Protein AF-A0A972ZAD1-F1 (afdb_monomer_lite)

Sequence (161 aa):
STLPTRNALRHSSQGTSPSIRSSIPLNRLWLPIALGLSWPNRVPNAAPACDWSKAATWEFLPLDEEVFPAVRLAREVGELSGTAPAVFNAANEECVAAFLAGNLAFDQIVHTVEQVVAAHVAAAGNGDGTGYVADAQLSVGSVLAAEAWARPAANRMIRGE

pLDDT: mean 83.17, std 21.0, range [30.42, 98.62]

Radius of gyration: 22.62 Å; chains: 1; bounding box: 53×45×63 Å

Foldseek 3Di:
DDDDDDDDDDDDDDDPDCQQAWDDPVPDPQQVVQCVVAPPDGDPCSDDDTDPVRHHGDDDDDDDCVVVVVVVVVVVLVVQDFLLVLLLVLLLVLLVVCVVVVLHDPVCSSVLSSVLSVVQAVCPPVPPLQHTDGPVRHDPVSNVSVSVVNNVSSVCVSVVD

Structure (mmCIF, N/CA/C/O backbone):
data_AF-A0A972ZAD1-F1
#
_entry.id   AF-A0A972ZAD1-F1
#
loop_
_atom_site.group_PDB
_atom_site.id
_atom_site.type_symbol
_atom_site.label_atom_id
_atom_site.label_alt_id
_atom_site.label_comp_id
_atom_site.label_asym_id
_atom_site.label_entity_id
_atom_site.label_seq_id
_atom_site.pdbx_PDB_ins_code
_atom_site.Cartn_x
_atom_site.Cartn_y
_atom_site.Cartn_z
_atom_site.occupancy
_atom_site.B_iso_or_equiv
_atom_site.auth_seq_id
_atom_site.auth_comp_id
_atom_site.auth_asym_id
_atom_site.auth_atom_id
_atom_site.pdbx_PDB_model_num
ATOM 1 N N . SER A 1 1 ? 4.819 -29.728 -32.363 1.00 37.31 1 SER A N 1
ATOM 2 C CA . SER A 1 1 ? 4.201 -28.735 -33.259 1.00 37.31 1 SER A CA 1
ATOM 3 C C . SER A 1 1 ? 4.108 -27.427 -32.499 1.00 37.31 1 SER A C 1
ATOM 5 O O . SER A 1 1 ? 3.319 -27.337 -31.568 1.00 37.31 1 SER A O 1
ATOM 7 N N . THR A 1 2 ? 4.998 -26.479 -32.784 1.00 34.28 2 THR A N 1
ATOM 8 C CA . THR A 1 2 ? 5.096 -25.191 -32.081 1.00 34.28 2 THR A CA 1
ATOM 9 C C . THR A 1 2 ? 4.226 -24.158 -32.788 1.00 34.28 2 THR A C 1
ATOM 11 O O . THR A 1 2 ? 4.477 -23.824 -33.944 1.00 34.28 2 THR A O 1
ATOM 14 N N . LEU A 1 3 ? 3.196 -23.656 -32.104 1.00 32.91 3 LEU A N 1
ATOM 15 C CA . LEU A 1 3 ? 2.372 -22.556 -32.605 1.00 32.91 3 LEU A CA 1
ATOM 16 C C . LEU A 1 3 ? 3.170 -21.240 -32.534 1.00 32.91 3 LEU A C 1
ATOM 18 O O . LEU A 1 3 ? 3.724 -20.942 -31.475 1.00 32.91 3 LEU A O 1
ATOM 22 N N . PRO A 1 4 ? 3.249 -20.449 -33.619 1.00 36.38 4 PRO A N 1
ATOM 23 C CA . PRO A 1 4 ? 3.951 -19.173 -33.603 1.00 36.38 4 PRO A CA 1
ATOM 24 C C . PRO A 1 4 ? 3.094 -18.078 -32.956 1.00 36.38 4 PRO A C 1
ATOM 26 O O . PRO A 1 4 ? 1.935 -17.875 -33.330 1.00 36.38 4 PRO A O 1
ATOM 29 N N . THR A 1 5 ? 3.679 -17.323 -32.027 1.00 35.91 5 THR A N 1
ATOM 30 C CA . THR A 1 5 ? 3.054 -16.131 -31.440 1.00 35.91 5 THR A CA 1
ATOM 31 C C . THR A 1 5 ? 2.847 -15.070 -32.526 1.00 35.91 5 THR A C 1
ATOM 33 O O . THR A 1 5 ? 3.806 -14.599 -33.138 1.00 35.91 5 THR A O 1
ATOM 36 N N . ARG A 1 6 ? 1.589 -14.704 -32.806 1.00 35.78 6 ARG A N 1
ATOM 37 C CA . ARG A 1 6 ? 1.241 -13.719 -33.845 1.00 35.78 6 ARG A CA 1
ATOM 38 C C . ARG A 1 6 ? 1.503 -12.297 -33.345 1.00 35.78 6 ARG A C 1
ATOM 40 O O . ARG A 1 6 ? 0.742 -11.799 -32.527 1.00 35.78 6 ARG A O 1
ATOM 47 N N . ASN A 1 7 ? 2.491 -11.621 -33.930 1.00 38.88 7 ASN A N 1
ATOM 48 C CA . ASN A 1 7 ? 2.562 -10.157 -33.919 1.00 38.88 7 ASN A CA 1
ATOM 49 C C . ASN A 1 7 ? 1.811 -9.597 -35.138 1.00 38.88 7 ASN A C 1
ATOM 51 O O . ASN A 1 7 ? 2.213 -9.830 -36.278 1.00 38.88 7 ASN A O 1
ATOM 55 N N . ALA A 1 8 ? 0.738 -8.848 -34.892 1.00 31.42 8 ALA A N 1
ATOM 56 C CA . ALA A 1 8 ? 0.016 -8.009 -35.852 1.00 31.42 8 ALA A CA 1
ATOM 57 C C . ALA A 1 8 ? -0.731 -6.927 -35.034 1.00 31.42 8 ALA A C 1
ATOM 59 O O . ALA A 1 8 ? -1.139 -7.216 -33.916 1.00 31.42 8 ALA A O 1
ATOM 60 N N . LEU A 1 9 ? -0.923 -5.681 -35.477 1.00 33.44 9 LEU A N 1
ATOM 61 C CA . LEU A 1 9 ? -1.002 -5.166 -36.848 1.00 33.44 9 LEU A CA 1
ATOM 62 C C . LEU A 1 9 ? -0.195 -3.868 -37.057 1.00 33.44 9 LEU A C 1
ATOM 64 O O . LEU A 1 9 ? 0.079 -3.117 -36.127 1.00 33.44 9 LEU A O 1
ATOM 68 N N . ARG A 1 10 ? 0.144 -3.589 -38.322 1.00 31.97 10 ARG A N 1
ATOM 69 C CA . ARG A 1 10 ? 0.677 -2.297 -38.788 1.00 31.97 10 ARG A CA 1
ATOM 70 C C . ARG A 1 10 ? -0.406 -1.217 -38.776 1.00 31.97 10 ARG A C 1
ATOM 72 O O . ARG A 1 10 ? -1.478 -1.463 -39.314 1.00 31.97 10 ARG A O 1
ATOM 79 N N . HIS A 1 11 ? -0.012 0.016 -38.466 1.00 30.42 11 HIS A N 1
ATOM 80 C CA . HIS A 1 11 ? -0.423 1.170 -39.271 1.00 30.42 11 HIS A CA 1
ATOM 81 C C . HIS A 1 11 ? 0.800 1.992 -39.684 1.00 30.42 11 HIS A C 1
ATOM 83 O O . HIS A 1 11 ? 1.793 2.068 -38.967 1.00 30.42 11 HIS A O 1
ATOM 89 N N . SER A 1 12 ? 0.754 2.533 -40.899 1.00 36.22 12 SER A N 1
ATOM 90 C CA . SER A 1 12 ? 1.862 3.241 -41.536 1.00 36.22 12 SER A CA 1
ATOM 91 C C . SER A 1 12 ? 1.606 4.742 -41.585 1.00 36.22 12 SER A C 1
ATOM 93 O O . SER A 1 12 ? 0.684 5.178 -42.273 1.00 36.22 12 SER A O 1
ATOM 95 N N . SER A 1 13 ? 2.491 5.525 -40.979 1.00 32.03 13 SER A N 1
ATOM 96 C CA . SER A 1 13 ? 2.732 6.919 -41.350 1.00 32.03 13 SER A CA 1
ATOM 97 C C . SER A 1 13 ? 4.240 7.135 -41.507 1.00 32.03 13 SER A C 1
ATOM 99 O O . SER A 1 13 ? 5.052 6.463 -40.869 1.00 32.03 13 SER A O 1
ATOM 101 N N . GLN A 1 14 ? 4.627 8.000 -42.444 1.00 40.53 14 GLN A N 1
ATOM 102 C CA . GLN A 1 14 ? 6.034 8.279 -42.725 1.00 40.53 14 GLN A CA 1
ATOM 103 C C . GLN A 1 14 ? 6.574 9.275 -41.694 1.00 40.53 14 GLN A C 1
ATOM 105 O O . GLN A 1 14 ? 6.054 10.379 -41.567 1.00 40.53 14 GLN A O 1
ATOM 110 N N . GLY A 1 15 ? 7.632 8.890 -40.985 1.00 36.41 15 GLY A N 1
ATOM 111 C CA . GLY A 1 15 ? 8.329 9.744 -40.028 1.00 36.41 15 GLY A CA 1
ATOM 112 C C . GLY A 1 15 ? 9.586 9.039 -39.536 1.00 36.41 15 GLY A C 1
ATOM 113 O O . GLY A 1 15 ? 9.503 8.004 -38.879 1.00 36.41 15 GLY A O 1
ATOM 114 N N . THR A 1 16 ? 10.757 9.559 -39.903 1.00 39.88 16 THR A N 1
ATOM 115 C CA . THR A 1 16 ? 12.052 8.905 -39.662 1.00 39.88 16 THR A CA 1
ATOM 116 C C . THR A 1 16 ? 12.518 9.099 -38.217 1.00 39.88 16 THR A C 1
ATOM 118 O O . THR A 1 16 ? 13.498 9.793 -37.956 1.00 39.88 16 THR A O 1
ATOM 121 N N . SER A 1 17 ? 11.822 8.489 -37.258 1.00 36.41 17 SER A N 1
ATOM 122 C CA . SER A 1 17 ? 12.282 8.439 -35.868 1.00 36.41 17 SER A CA 1
ATOM 123 C C . SER A 1 17 ? 13.513 7.528 -35.762 1.00 36.41 17 SER A C 1
ATOM 125 O O . SER A 1 17 ? 13.415 6.351 -36.128 1.00 36.41 17 SER A O 1
ATOM 127 N N . PRO A 1 18 ? 14.661 8.003 -35.240 1.00 36.75 18 PRO A N 1
ATOM 128 C CA . PRO A 1 18 ? 15.801 7.139 -34.960 1.00 36.75 18 PRO A CA 1
ATOM 129 C C . PRO A 1 18 ? 15.439 6.193 -33.804 1.00 36.75 18 PRO A C 1
ATOM 131 O O . PRO A 1 18 ? 15.549 6.528 -32.629 1.00 36.75 18 PRO A O 1
ATOM 134 N N . SER A 1 19 ? 14.964 4.995 -34.147 1.00 38.50 19 SER A N 1
ATOM 135 C CA . SER A 1 19 ? 14.706 3.909 -33.200 1.00 38.50 19 SER A CA 1
ATOM 136 C C . SER A 1 19 ? 16.026 3.216 -3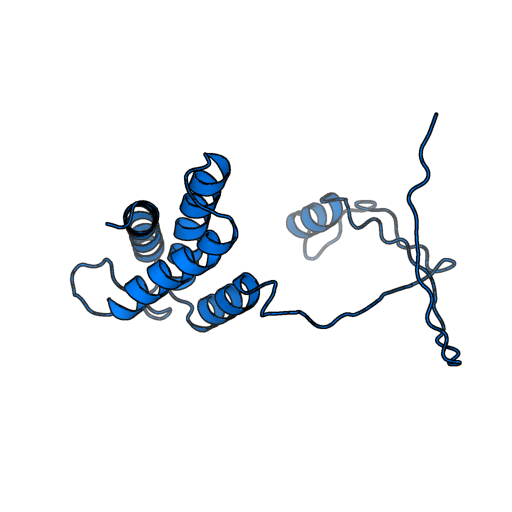2.901 1.00 38.50 19 SER A C 1
ATOM 138 O O . SER A 1 19 ? 16.506 2.441 -33.720 1.00 38.50 19 SER A O 1
ATOM 140 N N . ILE A 1 20 ? 16.659 3.509 -31.774 1.00 37.75 20 ILE A N 1
ATOM 141 C CA . ILE A 1 20 ? 18.086 3.206 -31.631 1.00 37.75 20 ILE A CA 1
ATOM 142 C C . ILE A 1 20 ? 18.262 1.663 -31.401 1.00 37.75 20 ILE A C 1
ATOM 144 O O . ILE A 1 20 ? 18.987 1.050 -32.177 1.00 37.75 20 ILE A O 1
ATOM 148 N N . ARG A 1 21 ? 17.489 1.004 -30.500 1.00 37.75 21 ARG A N 1
ATOM 149 C CA . ARG A 1 21 ? 17.344 -0.465 -30.146 1.00 37.75 21 ARG A CA 1
ATOM 150 C C . ARG A 1 21 ? 18.138 -1.141 -28.976 1.00 37.75 21 ARG A C 1
ATOM 152 O O . ARG A 1 21 ? 19.287 -1.538 -29.129 1.00 37.75 21 ARG A O 1
ATOM 159 N N . SER A 1 22 ? 17.499 -1.349 -27.807 1.00 39.88 22 SER A N 1
ATOM 160 C CA . SER A 1 22 ? 18.124 -1.604 -26.471 1.00 39.88 22 SER A CA 1
ATOM 161 C C . SER A 1 22 ? 18.354 -3.046 -25.991 1.00 39.88 22 SER A C 1
ATOM 163 O O . SER A 1 22 ? 17.662 -3.969 -26.407 1.00 39.88 22 SER A O 1
ATOM 165 N N . SER A 1 23 ? 19.256 -3.199 -24.996 1.00 45.78 23 SER A N 1
ATOM 166 C CA . SER A 1 23 ? 19.231 -4.304 -24.012 1.00 45.78 23 SER A CA 1
ATOM 167 C C . SER A 1 23 ? 19.905 -3.953 -22.665 1.00 45.78 23 SER A C 1
ATOM 169 O O . SER A 1 23 ? 21.006 -4.420 -22.366 1.00 45.78 23 SER A O 1
ATOM 171 N N . ILE A 1 24 ? 19.215 -3.197 -21.802 1.00 56.16 24 ILE A N 1
ATOM 172 C CA . ILE A 1 24 ? 19.511 -3.220 -20.357 1.00 56.16 24 ILE A CA 1
ATOM 173 C C . ILE A 1 24 ? 18.958 -4.552 -19.805 1.00 56.16 24 ILE A C 1
ATOM 175 O O . ILE A 1 24 ? 17.794 -4.860 -20.072 1.00 56.16 24 ILE A O 1
ATOM 179 N N . PRO A 1 25 ? 19.720 -5.351 -19.032 1.00 54.66 25 PRO A N 1
ATOM 180 C CA . PRO A 1 25 ? 19.209 -6.563 -18.388 1.00 54.66 25 PRO A CA 1
ATOM 181 C C . PRO A 1 25 ? 18.344 -6.202 -17.165 1.00 54.66 25 PRO A C 1
ATOM 183 O O . PRO A 1 25 ? 18.748 -6.374 -16.016 1.00 54.66 25 PRO A O 1
ATOM 186 N N . LEU A 1 26 ? 17.145 -5.675 -17.424 1.00 56.56 26 LEU A N 1
ATOM 187 C CA . LEU A 1 26 ? 16.231 -5.099 -16.426 1.00 56.56 26 LEU A CA 1
ATOM 188 C C . LEU A 1 26 ? 15.640 -6.118 -15.431 1.00 56.56 26 LEU A C 1
ATOM 190 O O . LEU A 1 26 ? 15.003 -5.724 -14.462 1.00 56.56 26 LEU A O 1
ATOM 194 N N . ASN A 1 27 ? 15.857 -7.421 -15.632 1.00 57.47 27 ASN A N 1
ATOM 195 C CA . ASN A 1 27 ? 15.277 -8.496 -14.823 1.00 57.47 27 ASN A CA 1
ATOM 196 C C . ASN A 1 27 ? 16.208 -9.047 -13.719 1.00 57.47 27 ASN A C 1
ATOM 198 O O . ASN A 1 27 ? 16.035 -10.189 -13.291 1.00 57.47 27 ASN A O 1
ATOM 202 N N . ARG A 1 28 ? 17.211 -8.281 -13.257 1.00 71.25 28 ARG A N 1
ATOM 203 C CA . ARG A 1 28 ? 18.136 -8.710 -12.186 1.00 71.25 28 ARG A CA 1
ATOM 204 C C . ARG A 1 28 ? 18.182 -7.730 -11.013 1.00 71.25 28 ARG A C 1
ATOM 206 O O . ARG A 1 28 ? 18.733 -6.639 -11.121 1.00 71.25 28 ARG A O 1
ATOM 213 N N . LEU A 1 29 ? 17.719 -8.192 -9.849 1.00 85.12 29 LEU A N 1
ATOM 214 C CA . LEU A 1 29 ? 17.732 -7.448 -8.577 1.00 85.12 29 LEU A CA 1
ATOM 215 C C . LEU A 1 29 ? 19.142 -7.171 -8.012 1.00 85.12 29 LEU A C 1
ATOM 217 O O . LEU A 1 29 ? 19.282 -6.433 -7.043 1.00 85.12 29 LEU A O 1
ATOM 221 N N . TRP A 1 30 ? 20.202 -7.730 -8.603 1.00 86.50 30 TRP A N 1
ATOM 222 C CA . TRP A 1 30 ? 21.577 -7.547 -8.121 1.00 86.50 30 TRP A CA 1
ATOM 223 C C . TRP A 1 30 ? 22.034 -6.086 -8.149 1.00 86.50 30 TRP A C 1
ATOM 225 O O . TRP A 1 30 ? 22.728 -5.656 -7.233 1.00 86.50 30 TRP A O 1
ATOM 235 N N . LEU A 1 31 ? 21.619 -5.311 -9.157 1.00 87.38 31 LEU A N 1
ATOM 236 C CA . LEU A 1 31 ? 21.999 -3.904 -9.279 1.00 87.38 31 LEU A CA 1
ATOM 237 C C . LEU A 1 31 ? 21.425 -3.028 -8.142 1.00 87.38 31 LEU A C 1
ATOM 239 O O . LEU A 1 31 ? 22.227 -2.368 -7.478 1.00 87.38 31 LEU A O 1
ATOM 243 N N . PRO A 1 32 ? 20.105 -3.023 -7.846 1.00 89.50 32 PRO A N 1
ATOM 244 C CA . PRO A 1 32 ? 19.580 -2.269 -6.705 1.00 89.50 32 PRO A CA 1
ATOM 245 C C . PRO A 1 32 ? 20.106 -2.775 -5.351 1.00 89.50 32 PRO A C 1
ATOM 247 O O . PRO A 1 32 ? 20.411 -1.953 -4.489 1.00 89.50 32 PRO A O 1
ATOM 250 N N . ILE A 1 33 ? 20.308 -4.088 -5.170 1.00 91.62 33 ILE A N 1
ATOM 251 C CA . ILE A 1 33 ? 20.897 -4.637 -3.932 1.00 91.62 33 ILE A CA 1
ATOM 252 C C . ILE A 1 33 ? 22.341 -4.140 -3.739 1.00 91.62 33 ILE A C 1
ATOM 254 O O . ILE A 1 33 ? 22.695 -3.660 -2.664 1.00 91.62 33 ILE A O 1
ATOM 258 N N . ALA A 1 34 ? 23.175 -4.195 -4.781 1.00 91.75 34 ALA A N 1
ATOM 259 C CA . ALA A 1 34 ? 24.556 -3.717 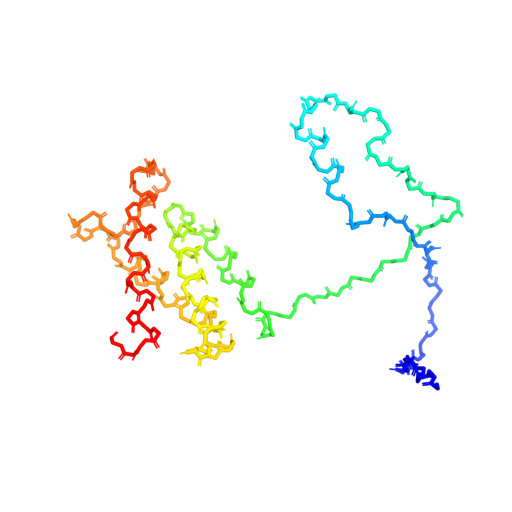-4.725 1.00 91.75 34 ALA A CA 1
ATOM 260 C C . ALA A 1 34 ? 24.656 -2.204 -4.457 1.00 91.75 34 ALA A C 1
ATOM 262 O O . ALA A 1 34 ? 25.569 -1.758 -3.756 1.00 91.75 34 ALA A O 1
ATOM 263 N N . LEU A 1 35 ? 23.715 -1.417 -4.993 1.00 90.75 35 LEU A N 1
ATOM 264 C CA . LEU A 1 35 ? 23.597 0.008 -4.688 1.00 90.75 35 LEU A CA 1
ATOM 265 C C . LEU A 1 35 ? 23.255 0.227 -3.208 1.00 90.75 35 LEU A C 1
ATOM 267 O O . LEU A 1 35 ? 23.967 0.977 -2.548 1.00 90.75 35 LEU A O 1
ATOM 271 N N . GLY A 1 36 ? 22.252 -0.475 -2.670 1.00 93.56 36 GLY A N 1
ATOM 272 C CA . GLY A 1 36 ? 21.873 -0.374 -1.255 1.00 93.56 36 GLY A CA 1
ATOM 273 C C . GLY A 1 36 ? 22.985 -0.777 -0.276 1.00 93.56 36 GLY A C 1
ATOM 274 O O . GLY A 1 36 ? 23.118 -0.164 0.777 1.00 93.56 36 GLY A O 1
ATOM 275 N N . LEU A 1 37 ? 23.818 -1.762 -0.633 1.00 94.12 37 LEU A N 1
ATOM 276 C CA . LEU A 1 37 ? 24.916 -2.241 0.220 1.00 94.12 37 LEU A CA 1
ATOM 277 C C . LEU A 1 37 ? 26.171 -1.357 0.211 1.00 94.12 37 LEU A C 1
ATOM 279 O O . LEU A 1 37 ? 26.915 -1.366 1.188 1.00 94.12 37 LEU A O 1
ATOM 283 N N . SER A 1 38 ? 26.464 -0.665 -0.896 1.00 93.94 38 SER A N 1
ATOM 284 C CA . SER A 1 38 ? 27.767 -0.002 -1.092 1.00 93.94 38 SER A CA 1
ATOM 285 C C . SER A 1 38 ? 27.719 1.513 -1.260 1.00 93.94 38 SER A C 1
ATOM 287 O O . SER A 1 38 ? 28.785 2.125 -1.328 1.00 93.94 38 SER A O 1
ATOM 289 N N . TRP A 1 39 ? 26.534 2.133 -1.319 1.00 92.56 39 TRP A N 1
ATOM 290 C CA . TRP A 1 39 ? 26.401 3.584 -1.484 1.00 92.56 39 TRP A CA 1
ATOM 291 C C . TRP A 1 39 ? 27.224 4.358 -0.427 1.00 92.56 39 TRP A C 1
ATOM 293 O O . TRP A 1 39 ? 27.197 3.990 0.746 1.00 92.56 39 TRP A O 1
ATOM 303 N N . PRO A 1 40 ? 27.968 5.421 -0.805 1.00 93.44 40 PRO A N 1
ATOM 304 C CA . PRO A 1 40 ? 28.012 6.072 -2.121 1.00 93.44 40 PRO A CA 1
ATOM 305 C C . PRO A 1 40 ? 28.899 5.374 -3.165 1.00 93.44 40 PRO A C 1
ATOM 307 O O . PRO A 1 40 ? 28.847 5.744 -4.340 1.00 93.44 40 PRO A O 1
ATOM 310 N N . ASN A 1 41 ? 29.677 4.363 -2.771 1.00 93.19 41 ASN A N 1
ATOM 311 C CA . ASN A 1 41 ? 30.549 3.583 -3.651 1.00 93.19 41 ASN A CA 1
ATOM 312 C C . ASN A 1 41 ? 29.742 2.648 -4.582 1.00 93.19 41 ASN A C 1
ATOM 314 O O . ASN A 1 41 ? 28.509 2.686 -4.643 1.00 93.19 41 ASN A O 1
ATOM 318 N N . ARG A 1 42 ? 30.440 1.831 -5.379 1.00 88.94 42 ARG A N 1
ATOM 319 C CA . ARG A 1 42 ? 29.840 0.812 -6.255 1.00 88.94 42 ARG A CA 1
ATOM 320 C C . ARG A 1 42 ? 30.537 -0.525 -6.052 1.00 88.94 42 ARG A C 1
ATOM 322 O O . ARG A 1 42 ? 31.764 -0.578 -6.075 1.00 88.94 42 ARG A O 1
ATOM 329 N N . VAL A 1 43 ? 29.764 -1.604 -5.936 1.00 91.06 43 VAL A N 1
ATOM 330 C CA . VAL A 1 43 ? 30.292 -2.972 -6.039 1.00 91.06 43 VAL A CA 1
ATOM 331 C C . VAL A 1 43 ? 30.748 -3.223 -7.487 1.00 91.06 43 VAL A C 1
ATOM 333 O O . VAL A 1 43 ? 29.926 -3.092 -8.403 1.00 91.06 43 VAL A O 1
ATOM 336 N N . PRO A 1 44 ? 32.021 -3.588 -7.736 1.00 88.94 44 PRO A N 1
ATOM 337 C CA . PRO A 1 44 ? 32.492 -3.930 -9.075 1.00 88.94 44 PRO A CA 1
ATOM 338 C C . PRO A 1 44 ? 31.707 -5.105 -9.674 1.00 88.94 44 PRO A C 1
ATOM 340 O O . PRO A 1 44 ? 31.388 -6.063 -8.976 1.00 88.94 44 PRO A O 1
ATOM 343 N N . ASN A 1 45 ? 31.429 -5.051 -10.979 1.00 85.69 45 ASN A N 1
ATOM 344 C CA . ASN A 1 45 ? 30.795 -6.132 -11.751 1.00 85.69 45 ASN A CA 1
ATOM 345 C C . ASN A 1 45 ? 29.407 -6.607 -11.252 1.00 85.69 45 ASN A C 1
ATOM 347 O O . ASN A 1 45 ? 28.968 -7.691 -11.629 1.00 85.69 45 ASN A O 1
ATOM 351 N N . ALA A 1 46 ? 28.680 -5.801 -10.464 1.00 85.56 46 ALA A N 1
ATOM 352 C CA . ALA A 1 46 ? 27.343 -6.148 -9.953 1.00 85.56 46 ALA A CA 1
ATOM 353 C C . ALA A 1 46 ? 26.289 -6.425 -11.050 1.00 85.56 46 ALA A C 1
ATOM 355 O O . ALA A 1 46 ? 25.331 -7.168 -10.834 1.00 85.56 46 ALA A O 1
ATOM 356 N N . ALA A 1 47 ? 26.467 -5.831 -12.230 1.00 83.25 47 ALA A N 1
ATOM 357 C CA . ALA A 1 47 ? 25.718 -6.111 -13.449 1.00 83.25 47 ALA A CA 1
ATOM 358 C C . ALA A 1 47 ? 26.626 -5.851 -14.668 1.00 83.25 47 ALA A C 1
ATOM 360 O O . ALA A 1 47 ? 27.537 -5.022 -14.571 1.00 83.25 47 ALA A O 1
ATOM 361 N N . PRO A 1 48 ? 26.404 -6.516 -15.818 1.00 81.88 48 PRO A N 1
ATOM 362 C CA . PRO A 1 48 ? 27.096 -6.160 -17.051 1.00 81.88 48 PRO A CA 1
ATOM 363 C C . PRO A 1 48 ? 26.662 -4.761 -17.514 1.00 81.88 48 PRO A C 1
ATOM 365 O O . PRO A 1 48 ? 25.503 -4.372 -17.357 1.00 81.88 48 PRO A O 1
ATOM 368 N N . ALA A 1 49 ? 27.597 -4.008 -18.095 1.00 80.69 49 ALA A N 1
ATOM 369 C CA . ALA A 1 49 ? 27.315 -2.685 -18.642 1.00 80.69 49 ALA A CA 1
ATOM 370 C C . ALA A 1 49 ? 26.329 -2.758 -19.824 1.00 80.69 49 ALA A C 1
ATOM 372 O O . ALA A 1 49 ? 26.301 -3.743 -20.565 1.00 80.69 49 ALA A O 1
ATOM 373 N N . CYS A 1 50 ? 25.543 -1.696 -20.021 1.00 80.81 50 CYS A N 1
ATOM 374 C CA . CYS A 1 50 ? 24.714 -1.562 -21.216 1.00 80.81 50 CYS A CA 1
ATOM 375 C C . CYS A 1 50 ? 25.610 -1.377 -22.450 1.00 80.81 50 CYS A C 1
ATOM 377 O O . CYS A 1 50 ? 26.506 -0.532 -22.453 1.00 80.81 50 CYS A O 1
ATOM 379 N N . ASP A 1 51 ? 25.357 -2.160 -23.496 1.00 82.50 51 ASP A N 1
ATOM 380 C CA . ASP A 1 51 ? 26.050 -2.045 -24.776 1.00 82.50 51 ASP A CA 1
ATOM 381 C C . ASP A 1 51 ? 25.389 -0.956 -25.634 1.00 82.50 51 ASP A C 1
ATOM 383 O O . ASP A 1 51 ? 24.326 -1.174 -26.217 1.00 82.50 51 ASP A O 1
ATOM 387 N N . TRP A 1 52 ? 26.046 0.204 -25.698 1.00 82.44 52 TRP A N 1
ATOM 388 C CA . TRP A 1 52 ? 25.652 1.370 -26.498 1.00 82.44 52 TRP A CA 1
ATOM 389 C C . TRP A 1 52 ? 26.210 1.368 -27.938 1.00 82.44 52 TRP A C 1
ATOM 391 O O . TRP A 1 52 ? 26.072 2.368 -28.639 1.00 82.44 52 TRP A O 1
ATOM 401 N N . SER A 1 53 ? 26.833 0.268 -28.391 1.00 87.88 53 SER A N 1
ATOM 402 C CA . SER A 1 53 ? 27.080 0.011 -29.825 1.00 87.88 53 SER A CA 1
ATOM 403 C C . SER A 1 53 ? 25.900 -0.711 -30.493 1.00 87.88 53 SER A C 1
ATOM 405 O O . SER A 1 53 ? 25.573 -0.462 -31.654 1.00 87.88 53 SER A O 1
ATOM 407 N N . LYS A 1 54 ? 25.207 -1.549 -29.707 1.00 83.00 54 LYS A N 1
ATOM 408 C CA . LYS A 1 54 ? 23.743 -1.702 -29.756 1.00 83.00 54 LYS A CA 1
ATOM 409 C C . LYS A 1 54 ? 23.147 -0.476 -29.039 1.00 83.00 54 LYS A C 1
ATOM 411 O O . LYS A 1 54 ? 23.805 0.549 -28.994 1.00 83.00 54 LYS A O 1
ATOM 416 N N . ALA A 1 55 ? 21.900 -0.445 -28.570 1.00 83.06 55 ALA A N 1
ATOM 417 C CA . ALA A 1 55 ? 21.244 0.865 -28.621 1.00 83.06 55 ALA A CA 1
ATOM 418 C C . ALA A 1 55 ? 20.065 1.109 -27.642 1.00 83.06 55 ALA A C 1
ATOM 420 O O . ALA A 1 55 ? 20.155 0.788 -26.460 1.00 83.06 55 ALA A O 1
ATOM 421 N N . ALA A 1 56 ? 18.985 1.769 -28.087 1.00 76.88 56 ALA A N 1
ATOM 422 C CA . ALA A 1 56 ? 17.829 2.187 -27.280 1.00 76.88 56 ALA A CA 1
ATOM 423 C C . ALA A 1 56 ? 16.507 2.264 -28.095 1.00 76.88 56 ALA A C 1
ATOM 425 O O . ALA A 1 56 ? 16.312 3.197 -28.862 1.00 76.88 56 ALA A O 1
ATOM 426 N N . THR A 1 57 ? 15.580 1.299 -27.988 1.00 83.00 57 THR A N 1
ATOM 427 C CA . THR A 1 57 ? 14.183 1.467 -28.465 1.00 83.00 57 THR A CA 1
ATOM 428 C C . THR A 1 57 ? 13.276 1.447 -27.252 1.00 83.00 57 THR A C 1
ATOM 430 O O . THR A 1 57 ? 13.226 0.456 -26.530 1.00 83.00 57 THR A O 1
ATOM 433 N N . TRP A 1 58 ? 12.612 2.574 -27.036 1.00 84.06 58 TRP A N 1
ATOM 434 C CA . TRP A 1 58 ? 11.796 2.862 -25.871 1.00 84.06 58 TRP A CA 1
ATOM 435 C C . TRP A 1 58 ? 10.490 3.434 -26.404 1.00 84.06 58 TRP A C 1
ATOM 437 O O . TRP A 1 58 ? 10.509 4.374 -27.200 1.00 84.06 58 TRP A O 1
ATOM 447 N N . GLU A 1 59 ? 9.379 2.834 -26.005 1.00 89.44 59 GLU A N 1
ATOM 448 C CA . GLU A 1 59 ? 8.038 3.294 -26.342 1.00 89.44 59 GLU A CA 1
ATOM 449 C C . GLU A 1 59 ? 7.424 3.830 -25.052 1.00 89.44 59 GLU A C 1
ATOM 451 O O . GLU A 1 59 ? 7.344 3.120 -24.051 1.00 89.44 59 GLU A O 1
ATOM 456 N N . PHE A 1 60 ? 7.064 5.111 -25.065 1.00 91.56 60 PHE A N 1
ATOM 457 C CA . PHE A 1 60 ? 6.430 5.783 -23.939 1.00 91.56 60 PHE A CA 1
ATOM 458 C C . PHE A 1 60 ? 4.948 5.916 -24.261 1.00 91.56 60 PHE A C 1
ATOM 460 O O . PHE A 1 60 ? 4.579 6.548 -25.251 1.00 91.56 60 PHE A O 1
ATOM 467 N N . LEU A 1 61 ? 4.117 5.289 -23.436 1.00 91.69 61 LEU A N 1
ATOM 468 C CA . LEU A 1 61 ? 2.664 5.313 -23.549 1.00 91.69 61 LEU A CA 1
ATOM 469 C C . LEU A 1 61 ? 2.096 6.078 -22.346 1.00 91.69 61 LEU A C 1
ATOM 471 O O . LEU A 1 61 ? 2.673 5.985 -21.258 1.00 91.69 61 LEU A O 1
ATOM 475 N N . PRO A 1 62 ? 1.005 6.846 -22.513 1.00 93.06 62 PRO A N 1
ATOM 476 C CA . PRO A 1 62 ? 0.312 7.442 -21.379 1.00 93.06 62 PRO A CA 1
ATOM 477 C C . PRO A 1 62 ? -0.247 6.342 -20.469 1.00 93.06 62 PRO A C 1
ATOM 479 O 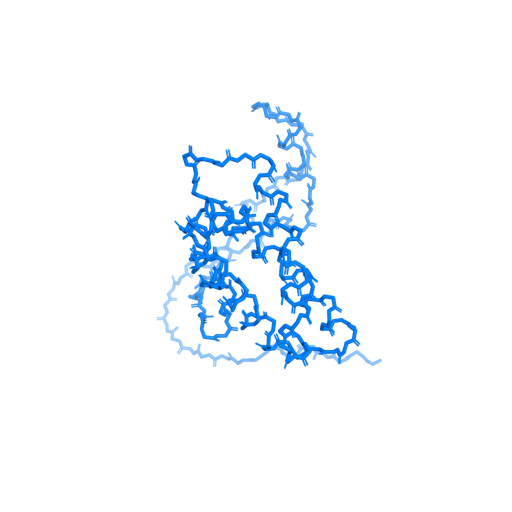O . PRO A 1 62 ? -0.592 5.253 -20.932 1.00 93.06 62 PRO A O 1
ATOM 482 N N . LEU A 1 63 ? -0.345 6.641 -19.176 1.00 92.12 63 LEU A N 1
ATOM 483 C CA . LEU A 1 63 ? -1.061 5.789 -18.236 1.00 92.12 63 LEU A CA 1
ATOM 484 C C . LEU A 1 63 ? -2.568 5.943 -18.460 1.00 92.12 63 LEU A C 1
ATOM 486 O O . LEU A 1 63 ? -3.082 7.059 -18.474 1.00 92.12 63 LEU A O 1
ATOM 490 N N . ASP A 1 64 ? -3.256 4.816 -18.588 1.00 93.75 64 ASP A N 1
ATOM 491 C CA . ASP A 1 64 ? -4.711 4.750 -18.565 1.00 93.75 64 ASP A CA 1
ATOM 492 C C . ASP A 1 64 ? -5.179 4.574 -17.108 1.00 93.75 64 ASP A C 1
ATOM 494 O O . ASP A 1 64 ? -5.083 3.485 -16.538 1.00 93.75 64 ASP A O 1
ATOM 498 N N . GLU A 1 65 ? -5.615 5.664 -16.471 1.00 90.62 65 GLU A N 1
ATOM 499 C CA . GLU A 1 65 ? -6.094 5.641 -15.079 1.00 90.62 65 GLU A CA 1
ATOM 500 C C . GLU A 1 65 ? -7.523 5.077 -14.939 1.00 90.62 65 GLU A C 1
ATOM 502 O O . GLU A 1 65 ? -7.921 4.751 -13.822 1.00 90.62 65 GLU A O 1
ATOM 507 N N . GLU A 1 66 ? -8.271 4.891 -16.038 1.00 90.00 66 GLU A N 1
ATOM 508 C CA . GLU A 1 66 ? -9.561 4.181 -16.025 1.00 90.00 66 GLU A CA 1
ATOM 509 C C . GLU A 1 66 ? -9.339 2.662 -15.949 1.00 90.00 66 GLU A C 1
ATOM 511 O O . GLU A 1 66 ? -10.020 1.965 -15.197 1.00 90.00 66 GLU A O 1
ATOM 516 N N . VAL A 1 67 ? -8.337 2.149 -16.673 1.00 90.06 67 VAL A N 1
ATOM 517 C CA . VAL A 1 67 ? -7.929 0.732 -16.636 1.00 90.06 67 VAL A CA 1
ATOM 518 C C . VAL A 1 67 ? -7.074 0.404 -15.404 1.00 90.06 67 VAL A C 1
ATOM 520 O O . VAL A 1 67 ? -7.151 -0.711 -14.884 1.00 90.06 67 VAL A O 1
ATOM 523 N N . PHE A 1 68 ? -6.275 1.354 -14.904 1.00 91.94 68 PHE A N 1
ATOM 524 C CA . PHE A 1 68 ? -5.380 1.164 -13.752 1.00 91.94 68 PHE A CA 1
ATOM 525 C C . PHE A 1 68 ? -5.663 2.140 -12.586 1.00 91.94 68 PHE A C 1
ATOM 527 O O . PHE A 1 68 ? -4.756 2.861 -12.148 1.00 91.94 68 PHE A O 1
ATOM 534 N N . PRO A 1 69 ? -6.880 2.135 -11.999 1.00 93.44 69 PRO A N 1
ATOM 535 C CA . PRO A 1 69 ? -7.285 3.095 -10.962 1.00 93.44 69 PRO A CA 1
ATOM 536 C C . PRO A 1 69 ? -6.444 3.013 -9.677 1.00 93.44 69 PRO A C 1
ATOM 538 O O . PRO A 1 69 ? -6.357 3.985 -8.927 1.00 93.44 69 PRO A O 1
ATOM 541 N N . ALA A 1 70 ? -5.759 1.888 -9.442 1.00 95.00 70 ALA A N 1
ATOM 542 C CA . ALA A 1 70 ? -4.823 1.718 -8.330 1.00 95.00 70 ALA A CA 1
ATOM 543 C C . ALA A 1 70 ? -3.695 2.767 -8.319 1.00 95.00 70 ALA A C 1
ATOM 545 O O . ALA A 1 70 ? -3.212 3.128 -7.248 1.00 95.00 70 ALA A O 1
ATOM 546 N N . VAL A 1 71 ? -3.270 3.272 -9.486 1.00 95.25 71 VAL A N 1
ATOM 547 C CA . VAL A 1 71 ? -2.186 4.265 -9.568 1.00 95.25 71 VAL A CA 1
ATOM 548 C C . VAL A 1 71 ? -2.663 5.647 -9.120 1.00 95.25 71 VAL A C 1
ATOM 550 O O . VAL A 1 71 ? -1.945 6.322 -8.382 1.00 95.25 71 VAL A O 1
ATOM 553 N N . ARG A 1 72 ? -3.892 6.037 -9.495 1.00 95.81 72 ARG A N 1
ATOM 554 C CA . ARG A 1 72 ? -4.551 7.244 -8.975 1.00 95.81 72 ARG A CA 1
ATOM 555 C C . ARG A 1 72 ? -4.644 7.177 -7.451 1.00 95.81 72 ARG A C 1
ATOM 557 O O . ARG A 1 72 ? -4.167 8.084 -6.776 1.00 95.81 72 ARG A O 1
ATOM 564 N N . LEU A 1 73 ? -5.185 6.077 -6.924 1.00 96.56 73 LEU A N 1
ATOM 565 C CA . LEU A 1 73 ? -5.364 5.882 -5.486 1.00 96.56 73 LEU A CA 1
ATOM 566 C C . LEU A 1 73 ? -4.027 5.910 -4.726 1.00 96.56 73 LEU A C 1
ATOM 568 O O . LEU A 1 73 ? -3.922 6.561 -3.692 1.00 96.56 73 LEU A O 1
ATOM 572 N N . ALA A 1 74 ? -2.980 5.265 -5.250 1.00 96.88 74 ALA A N 1
ATOM 573 C CA . ALA A 1 74 ? -1.650 5.292 -4.640 1.00 96.88 74 ALA A CA 1
ATOM 574 C C . ALA A 1 74 ? -1.029 6.704 -4.622 1.00 96.88 74 ALA A C 1
ATOM 576 O O . ALA A 1 74 ? -0.346 7.057 -3.660 1.00 96.88 74 ALA A O 1
ATOM 577 N N . ARG A 1 75 ? -1.281 7.524 -5.656 1.00 96.94 75 ARG A N 1
ATOM 578 C CA . ARG A 1 75 ? -0.878 8.939 -5.697 1.00 96.94 75 ARG A CA 1
ATOM 579 C C . ARG A 1 75 ? -1.624 9.755 -4.640 1.00 96.94 75 ARG A C 1
ATOM 581 O O . ARG A 1 75 ? -0.975 10.410 -3.836 1.00 96.94 75 ARG A O 1
ATOM 588 N N . GLU A 1 76 ? -2.951 9.658 -4.590 1.00 96.94 76 GLU A N 1
ATOM 589 C CA . GLU A 1 76 ? -3.789 10.367 -3.609 1.00 96.94 76 GLU A CA 1
ATOM 590 C C . GLU A 1 76 ? -3.424 9.994 -2.161 1.00 96.94 76 GLU A C 1
ATOM 592 O O . GLU A 1 76 ? -3.272 10.864 -1.309 1.00 96.94 76 GLU A O 1
ATOM 597 N N . VAL A 1 77 ? -3.190 8.708 -1.886 1.00 97.44 77 VAL A N 1
ATOM 598 C CA . VAL A 1 77 ? -2.704 8.217 -0.584 1.00 97.44 77 VAL A CA 1
ATOM 599 C C . VAL A 1 77 ? -1.314 8.765 -0.241 1.00 97.44 77 VAL A C 1
ATOM 601 O O . VAL A 1 77 ? -1.055 9.102 0.916 1.00 97.44 77 VAL A O 1
ATOM 604 N N . GLY A 1 78 ? -0.419 8.871 -1.227 1.00 96.69 78 GLY A N 1
ATOM 605 C CA . GLY A 1 78 ? 0.902 9.476 -1.055 1.00 96.69 78 GLY A CA 1
ATOM 606 C C . GLY A 1 78 ? 0.850 10.986 -0.797 1.00 96.69 78 GLY A C 1
ATOM 607 O O . GLY A 1 78 ? 1.648 11.493 -0.015 1.00 96.69 78 GLY A O 1
ATOM 608 N N . GLU A 1 79 ? -0.101 11.693 -1.412 1.00 97.06 79 GLU A N 1
ATOM 609 C CA . GLU A 1 79 ? -0.349 13.126 -1.201 1.00 97.06 79 GLU A CA 1
ATOM 610 C C . GLU A 1 79 ? -1.023 13.413 0.151 1.00 97.06 79 GLU A C 1
ATOM 612 O O . GLU A 1 79 ? -0.710 14.420 0.787 1.00 97.06 79 GLU A O 1
ATOM 617 N N . LEU A 1 80 ? -1.898 12.517 0.625 1.00 95.25 80 LEU A N 1
ATOM 618 C CA . LEU A 1 80 ? -2.475 12.568 1.973 1.00 95.25 80 LEU A CA 1
ATOM 619 C C . LEU A 1 80 ? -1.411 12.377 3.065 1.00 95.25 80 LEU A C 1
ATOM 621 O O . LEU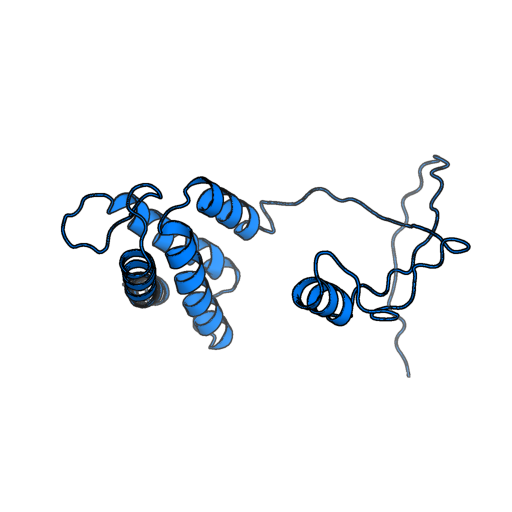 A 1 80 ? -1.465 13.065 4.084 1.00 95.25 80 LEU A O 1
ATOM 625 N N . SER A 1 81 ? -0.437 11.486 2.835 1.00 95.44 81 SER A N 1
ATOM 626 C CA . SER A 1 81 ? 0.642 11.149 3.776 1.00 95.44 81 SER A CA 1
ATOM 627 C C . SER A 1 81 ? 0.116 10.612 5.127 1.00 95.44 81 SER A C 1
ATOM 629 O O . SER A 1 81 ? -0.929 9.951 5.182 1.00 95.44 81 SER A O 1
ATOM 631 N N . GLY A 1 82 ? 0.849 10.811 6.227 1.00 95.56 82 GLY A N 1
ATOM 632 C CA . GLY A 1 82 ? 0.446 10.398 7.569 1.00 95.56 82 GLY A CA 1
ATOM 633 C C . GLY A 1 82 ? 0.276 8.884 7.694 1.00 95.56 82 GLY A C 1
ATOM 634 O O . GLY A 1 82 ? 1.117 8.097 7.260 1.00 95.56 82 GLY A O 1
ATOM 635 N N . THR A 1 83 ? -0.834 8.449 8.295 1.00 96.94 83 THR A N 1
ATOM 636 C CA . THR A 1 83 ? -1.173 7.020 8.412 1.00 96.94 83 THR A CA 1
ATOM 637 C C . THR A 1 83 ? -1.956 6.446 7.224 1.00 96.94 83 THR A C 1
ATOM 639 O O . THR A 1 83 ? -2.192 5.237 7.200 1.00 96.94 83 THR A O 1
ATOM 642 N N . ALA A 1 84 ? -2.318 7.241 6.208 1.00 97.25 84 ALA A N 1
ATOM 643 C CA . ALA A 1 84 ? -3.073 6.744 5.050 1.00 97.25 84 ALA A CA 1
ATOM 644 C C . ALA A 1 84 ? -2.324 5.656 4.233 1.00 97.25 84 ALA A C 1
ATOM 646 O O . ALA A 1 84 ? -2.955 4.648 3.903 1.00 97.25 84 ALA A O 1
ATOM 647 N N . PRO A 1 85 ? -0.997 5.749 3.979 1.00 97.75 85 PRO A N 1
ATOM 648 C CA . PRO A 1 85 ? -0.244 4.686 3.301 1.00 97.75 85 PRO A CA 1
ATOM 649 C C . PRO A 1 85 ? -0.237 3.342 4.041 1.00 97.75 85 PRO A C 1
ATOM 651 O O . PRO A 1 85 ? -0.231 2.289 3.403 1.00 97.75 85 PRO A O 1
ATOM 654 N N . ALA A 1 86 ? -0.271 3.359 5.378 1.00 97.31 86 ALA A N 1
ATOM 655 C CA . ALA A 1 86 ? -0.321 2.142 6.189 1.00 97.31 86 ALA A CA 1
ATOM 656 C C . ALA A 1 86 ? -1.664 1.415 6.020 1.00 97.31 86 ALA A C 1
ATOM 658 O O . ALA A 1 86 ? -1.695 0.204 5.801 1.00 97.31 86 ALA A O 1
ATOM 659 N N . VAL A 1 87 ? -2.763 2.177 6.040 1.00 97.81 87 VAL A N 1
ATOM 660 C CA . VAL A 1 87 ? -4.120 1.670 5.793 1.00 97.81 87 VAL A CA 1
ATOM 661 C C . VAL A 1 87 ? -4.270 1.136 4.373 1.00 97.81 87 VAL A C 1
ATOM 663 O O . VAL A 1 87 ? -4.779 0.033 4.195 1.00 97.81 87 VAL A O 1
ATOM 666 N N . PHE A 1 88 ? -3.777 1.872 3.373 1.00 98.38 88 PHE A N 1
ATOM 667 C CA . PHE A 1 88 ? -3.771 1.439 1.975 1.00 98.38 88 PHE A CA 1
ATOM 668 C C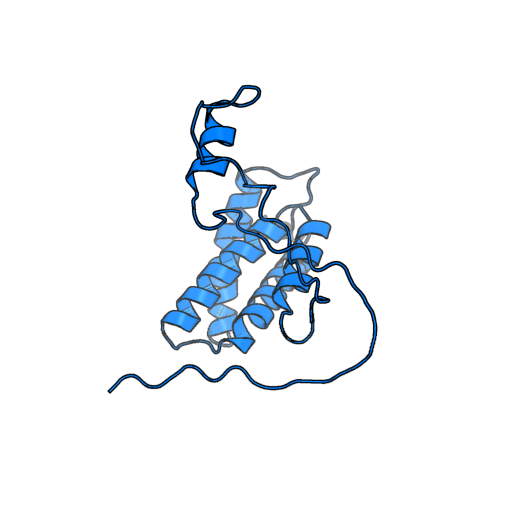 . PHE A 1 88 ? -3.059 0.091 1.797 1.00 98.38 88 PHE A C 1
ATOM 670 O O . PHE A 1 88 ? -3.624 -0.823 1.197 1.00 98.38 88 PHE A O 1
ATOM 677 N N . ASN A 1 89 ? -1.850 -0.066 2.354 1.00 98.19 89 ASN A N 1
ATOM 678 C CA . ASN A 1 89 ? -1.097 -1.315 2.232 1.00 98.19 89 ASN A CA 1
ATOM 679 C C . ASN A 1 89 ? -1.818 -2.487 2.919 1.00 98.19 89 ASN A C 1
ATOM 681 O O . ASN A 1 89 ? -1.995 -3.540 2.308 1.00 98.19 89 ASN A O 1
ATOM 685 N N . ALA A 1 90 ? -2.275 -2.294 4.159 1.00 98.19 90 ALA A N 1
ATOM 686 C CA . ALA A 1 90 ? -2.974 -3.323 4.926 1.00 98.19 90 ALA A CA 1
ATOM 687 C C . ALA A 1 90 ? -4.290 -3.759 4.260 1.00 98.19 90 ALA A C 1
ATOM 689 O O . ALA A 1 90 ? -4.539 -4.953 4.109 1.00 98.19 90 ALA A O 1
ATOM 690 N N . ALA A 1 91 ? -5.109 -2.809 3.800 1.00 98.38 91 ALA A N 1
ATOM 691 C CA . ALA A 1 91 ? -6.345 -3.114 3.086 1.00 98.38 91 ALA A CA 1
ATOM 692 C C . ALA A 1 91 ? -6.069 -3.843 1.760 1.00 98.38 91 ALA A C 1
ATOM 694 O O . ALA A 1 91 ? -6.778 -4.793 1.427 1.00 98.38 91 ALA A O 1
ATOM 695 N N . ASN A 1 92 ? -5.024 -3.446 1.024 1.00 98.44 92 ASN A N 1
ATOM 696 C CA . ASN A 1 92 ? -4.624 -4.109 -0.216 1.00 98.44 92 ASN A CA 1
ATOM 697 C C . ASN A 1 92 ? -4.174 -5.560 0.025 1.00 98.44 92 ASN A C 1
ATOM 699 O O . ASN A 1 92 ? -4.548 -6.437 -0.749 1.00 98.44 92 ASN A O 1
ATOM 703 N N . GLU A 1 93 ? -3.428 -5.840 1.098 1.00 98.56 93 GLU A N 1
ATOM 704 C CA . GLU A 1 93 ? -3.055 -7.213 1.469 1.00 98.56 93 GLU A CA 1
ATOM 705 C C . GLU A 1 93 ? -4.283 -8.101 1.724 1.00 98.56 93 GLU A C 1
ATOM 707 O O . GLU A 1 93 ? -4.365 -9.192 1.157 1.00 98.56 93 GLU A O 1
ATOM 712 N N . GLU A 1 94 ? -5.263 -7.631 2.506 1.00 98.62 94 GLU A N 1
ATOM 713 C CA . GLU A 1 94 ? -6.503 -8.382 2.763 1.00 98.62 94 GLU A CA 1
ATOM 714 C C . GLU A 1 94 ? -7.330 -8.584 1.479 1.00 98.62 94 GLU A C 1
ATOM 716 O O . GLU A 1 94 ? -7.826 -9.682 1.224 1.00 98.62 94 GLU A O 1
ATOM 721 N N . CYS A 1 95 ? -7.444 -7.556 0.628 1.00 98.31 95 CYS A N 1
ATOM 722 C CA . CYS A 1 95 ? -8.191 -7.645 -0.631 1.00 98.31 95 CYS A CA 1
ATOM 723 C C . CYS A 1 95 ? -7.527 -8.602 -1.633 1.00 98.31 95 CYS A C 1
ATOM 725 O O . CYS A 1 95 ? -8.212 -9.407 -2.265 1.00 98.31 95 CYS A O 1
ATOM 727 N N . VAL A 1 96 ? -6.196 -8.570 -1.755 1.00 98.19 96 VAL A N 1
ATOM 728 C CA . VAL A 1 96 ? -5.442 -9.509 -2.600 1.00 98.19 96 VAL A CA 1
ATOM 729 C C . VAL A 1 96 ? -5.536 -10.933 -2.047 1.00 98.19 96 VAL A C 1
ATOM 731 O O . VAL A 1 96 ? -5.735 -11.865 -2.824 1.00 98.19 96 VAL A O 1
ATOM 734 N N . ALA A 1 97 ? -5.465 -11.124 -0.726 1.00 98.38 97 ALA A N 1
ATOM 735 C CA . ALA A 1 97 ? -5.666 -12.434 -0.106 1.00 98.38 97 ALA A CA 1
ATOM 736 C C . ALA A 1 97 ? -7.083 -12.981 -0.364 1.00 98.38 97 ALA A C 1
ATOM 738 O O . ALA A 1 97 ? -7.233 -14.146 -0.738 1.00 98.38 97 ALA A O 1
ATOM 739 N N . ALA A 1 98 ? -8.116 -12.141 -0.243 1.00 98.19 98 ALA A N 1
ATOM 740 C CA . ALA A 1 98 ? -9.497 -12.510 -0.545 1.00 98.19 98 ALA A CA 1
ATOM 741 C C . ALA A 1 98 ? -9.707 -12.843 -2.032 1.00 98.19 98 ALA A C 1
ATOM 743 O O . ALA A 1 98 ? -10.355 -13.843 -2.340 1.00 98.19 98 ALA A O 1
ATOM 744 N N . PHE A 1 99 ? -9.111 -12.074 -2.949 1.00 98.25 99 PHE A N 1
ATOM 745 C CA . PHE A 1 99 ? -9.122 -12.364 -4.387 1.00 98.25 99 PHE A CA 1
ATOM 746 C C . PHE A 1 99 ? -8.445 -13.705 -4.709 1.00 98.25 99 PHE A C 1
ATOM 748 O O . PHE A 1 99 ? -9.025 -14.539 -5.403 1.00 98.25 99 PHE A O 1
ATOM 755 N N . LEU A 1 100 ? -7.257 -13.965 -4.149 1.00 98.25 100 LEU A N 1
ATOM 756 C CA . LEU A 1 100 ? -6.545 -15.239 -4.321 1.00 98.25 100 LEU A CA 1
ATOM 757 C C . LEU A 1 100 ? -7.307 -16.436 -3.722 1.00 98.25 100 LEU A C 1
ATOM 759 O O . LEU A 1 100 ? -7.159 -17.556 -4.208 1.00 98.25 100 LEU A O 1
ATOM 763 N N . ALA A 1 101 ? -8.138 -16.203 -2.704 1.00 97.88 101 ALA A N 1
ATOM 764 C CA . ALA A 1 101 ? -9.046 -17.195 -2.130 1.00 97.88 101 ALA A CA 1
ATOM 765 C C . ALA A 1 101 ? -10.379 -17.350 -2.898 1.00 97.88 101 ALA A C 1
ATOM 767 O O . ALA A 1 101 ? -11.171 -18.225 -2.552 1.00 97.88 101 ALA A O 1
ATOM 768 N N . GLY A 1 102 ? -10.641 -16.529 -3.923 1.00 97.12 102 GLY A N 1
ATOM 769 C CA . GLY A 1 102 ? -11.889 -16.536 -4.699 1.00 97.12 102 GLY A CA 1
ATOM 770 C C . GLY A 1 102 ? -13.080 -15.839 -4.026 1.00 97.12 102 GLY A C 1
ATOM 771 O O . GLY A 1 102 ? -14.209 -16.004 -4.481 1.00 97.12 102 GLY A O 1
ATOM 772 N N . ASN A 1 103 ? -12.841 -15.064 -2.963 1.00 97.00 103 ASN A N 1
ATOM 773 C CA . ASN A 1 103 ? -13.867 -14.388 -2.156 1.00 97.00 103 ASN A CA 1
ATOM 774 C C . ASN A 1 103 ? -14.107 -12.917 -2.551 1.00 97.00 103 ASN A C 1
ATOM 776 O O . ASN A 1 103 ? -14.991 -12.278 -1.990 1.00 97.00 103 ASN A O 1
ATOM 780 N N . LEU A 1 104 ? -13.316 -12.368 -3.477 1.00 97.44 104 LEU A N 1
ATOM 781 C CA . LEU A 1 104 ? -13.412 -10.987 -3.964 1.00 97.44 104 LEU A CA 1
ATOM 782 C C . LEU A 1 104 ? -13.089 -10.961 -5.465 1.00 97.44 104 LEU A C 1
ATOM 784 O O . LEU A 1 104 ? -12.198 -11.691 -5.903 1.00 97.44 104 LEU A O 1
ATOM 788 N N . ALA A 1 105 ? -13.781 -10.143 -6.261 1.00 96.69 105 ALA A N 1
ATOM 789 C CA . ALA A 1 105 ? -13.443 -9.961 -7.673 1.00 96.69 105 ALA A CA 1
ATOM 790 C C . ALA A 1 105 ? -12.268 -8.976 -7.856 1.00 96.69 105 ALA A C 1
ATOM 792 O O . ALA A 1 105 ? -12.001 -8.131 -7.003 1.00 96.69 105 ALA A O 1
ATOM 793 N N . PHE A 1 106 ? -11.535 -9.088 -8.969 1.00 94.94 106 PHE A N 1
ATOM 794 C CA . PHE A 1 106 ? -10.314 -8.300 -9.204 1.00 94.94 106 PHE A CA 1
ATOM 795 C C . PHE A 1 106 ? -10.573 -6.785 -9.262 1.00 94.94 106 PHE A C 1
ATOM 797 O O . PHE A 1 106 ? -9.821 -5.996 -8.695 1.00 94.94 106 PHE A O 1
ATOM 804 N N . ASP A 1 107 ? -11.658 -6.386 -9.922 1.00 93.00 107 ASP A N 1
ATOM 805 C CA . ASP A 1 107 ? -12.130 -5.006 -10.045 1.00 93.00 107 ASP A CA 1
ATOM 806 C C . ASP A 1 107 ? -12.586 -4.406 -8.704 1.00 93.00 107 ASP A C 1
ATOM 808 O O . ASP A 1 107 ? -12.477 -3.197 -8.495 1.00 93.00 107 ASP A O 1
ATOM 812 N N . GLN A 1 108 ? -13.012 -5.243 -7.755 1.00 96.19 108 GLN A N 1
ATOM 813 C CA . GLN A 1 108 ? -13.398 -4.802 -6.414 1.00 96.19 108 GLN A CA 1
ATOM 814 C C . GLN A 1 108 ? -12.202 -4.458 -5.514 1.00 96.19 108 GLN A C 1
ATOM 816 O O . GLN A 1 108 ? -12.377 -3.664 -4.595 1.00 96.19 108 GLN A O 1
ATOM 821 N N . ILE A 1 109 ? -10.994 -4.984 -5.775 1.00 97.62 109 ILE A N 1
ATOM 822 C CA . ILE A 1 109 ? -9.804 -4.767 -4.924 1.00 97.62 109 ILE A CA 1
ATOM 823 C C . ILE A 1 109 ? -9.560 -3.270 -4.695 1.00 97.62 109 ILE A C 1
ATOM 825 O O . ILE A 1 109 ? -9.508 -2.814 -3.555 1.00 97.62 109 ILE A O 1
ATOM 829 N N . VAL A 1 110 ? -9.441 -2.492 -5.775 1.00 97.38 110 VAL A N 1
ATOM 830 C CA . VAL A 1 110 ? -9.132 -1.055 -5.683 1.00 97.38 110 VAL A CA 1
ATOM 831 C C . VAL A 1 110 ? -10.273 -0.294 -5.011 1.00 97.38 110 VAL A C 1
ATOM 833 O O . VAL A 1 110 ? -10.018 0.573 -4.179 1.00 97.38 110 VAL A O 1
ATOM 836 N N . HIS A 1 111 ? -11.521 -0.655 -5.319 1.00 96.31 111 HIS A N 1
ATOM 837 C CA . HIS A 1 111 ? -12.700 -0.013 -4.746 1.00 96.31 111 HIS A CA 1
ATOM 838 C C . HIS A 1 111 ? -12.796 -0.225 -3.228 1.00 96.31 111 HIS A C 1
ATOM 840 O O . HIS A 1 111 ? -13.031 0.726 -2.486 1.00 96.31 111 HIS A O 1
ATOM 846 N N . THR A 1 112 ? -12.558 -1.446 -2.744 1.00 97.81 112 THR A N 1
ATOM 847 C CA . THR A 1 112 ? -12.537 -1.735 -1.306 1.00 97.81 112 THR A CA 1
ATOM 848 C C . THR A 1 112 ? -11.393 -0.999 -0.606 1.00 97.81 112 THR A C 1
ATOM 850 O O . THR A 1 112 ? -11.619 -0.390 0.436 1.00 97.81 112 THR A O 1
ATOM 853 N N . VAL A 1 113 ? -10.183 -0.976 -1.179 1.00 98.31 113 VAL A N 1
ATOM 854 C CA . VAL A 1 113 ? -9.051 -0.231 -0.593 1.00 98.31 113 VAL A CA 1
ATOM 855 C C . VAL A 1 113 ? -9.350 1.272 -0.511 1.00 98.31 113 VAL A C 1
ATOM 857 O O . VAL A 1 113 ? -9.091 1.885 0.525 1.00 98.31 113 VAL A O 1
ATOM 860 N N . GLU A 1 114 ? -9.948 1.857 -1.553 1.00 97.62 114 GLU A N 1
ATOM 861 C CA . GLU A 1 114 ? -10.381 3.261 -1.574 1.00 97.62 114 GLU A CA 1
ATOM 862 C C . GLU A 1 114 ? -11.399 3.564 -0.463 1.00 97.62 114 GLU A C 1
ATOM 864 O O . GLU A 1 114 ? -11.235 4.539 0.272 1.00 97.62 114 GLU A O 1
ATOM 869 N N . GLN A 1 115 ? -12.399 2.695 -0.266 1.00 97.25 115 GLN A N 1
ATOM 870 C CA . GLN A 1 115 ? -13.379 2.837 0.816 1.00 97.25 115 GLN A CA 1
ATOM 871 C C . GLN A 1 115 ? -12.741 2.760 2.215 1.00 97.25 115 GLN A C 1
ATOM 873 O O . GLN A 1 115 ? -13.072 3.578 3.077 1.00 97.25 115 GLN A O 1
ATOM 878 N N . VAL A 1 116 ? -11.817 1.818 2.461 1.00 97.06 116 VAL A N 1
ATOM 879 C CA . VAL A 1 116 ? -11.138 1.689 3.768 1.00 97.06 116 VAL A CA 1
ATOM 880 C C . VAL A 1 116 ? -10.276 2.923 4.062 1.00 97.06 116 VAL A C 1
ATOM 882 O O . VAL A 1 116 ? -10.320 3.452 5.175 1.00 97.06 116 VAL A O 1
ATOM 885 N N . VAL A 1 117 ? -9.534 3.424 3.067 1.00 97.12 117 VAL A N 1
ATOM 886 C CA . VAL A 1 117 ? -8.744 4.662 3.189 1.00 97.12 117 VAL A CA 1
ATOM 887 C C . VAL A 1 117 ? -9.651 5.865 3.464 1.00 97.12 117 VAL A C 1
ATOM 889 O O . VAL A 1 117 ? -9.380 6.631 4.390 1.00 97.12 117 VAL A O 1
ATOM 892 N N . ALA A 1 118 ? -10.749 6.021 2.719 1.00 96.12 118 ALA A N 1
ATOM 893 C CA . ALA A 1 118 ? -11.687 7.124 2.913 1.00 96.12 118 ALA A CA 1
ATOM 894 C C . ALA A 1 118 ? -12.316 7.111 4.318 1.00 96.12 118 ALA A C 1
ATOM 896 O O . ALA A 1 118 ? -12.408 8.159 4.960 1.00 96.12 118 ALA A O 1
ATOM 897 N N . ALA A 1 119 ? -12.685 5.932 4.831 1.00 94.88 119 ALA A N 1
ATOM 898 C CA . ALA A 1 119 ? -13.208 5.772 6.187 1.00 94.88 119 ALA A CA 1
ATOM 899 C C . ALA A 1 119 ? -12.181 6.164 7.267 1.00 94.88 119 ALA A C 1
ATOM 901 O O . ALA A 1 119 ? -12.539 6.826 8.241 1.00 94.88 119 ALA A O 1
ATOM 902 N N . HIS A 1 120 ? -10.903 5.816 7.078 1.00 95.06 120 HIS A N 1
ATOM 903 C CA . HIS A 1 120 ? -9.813 6.196 7.986 1.00 95.06 120 HIS A CA 1
ATOM 904 C C . HIS A 1 120 ? -9.587 7.710 8.042 1.00 95.06 120 HIS A C 1
ATOM 906 O O . HIS A 1 120 ? -9.471 8.298 9.120 1.00 95.06 120 HIS A O 1
ATOM 912 N N . VAL A 1 121 ? -9.560 8.354 6.871 1.00 94.31 121 VAL A N 1
ATOM 913 C CA . VAL A 1 121 ? -9.388 9.809 6.739 1.00 94.31 121 VAL A CA 1
ATOM 914 C C . VAL A 1 121 ? -10.587 10.558 7.326 1.00 94.31 121 VAL A C 1
ATOM 916 O O . VAL A 1 121 ? -10.401 11.541 8.040 1.00 94.31 121 VAL A O 1
ATOM 919 N N . ALA A 1 122 ? -11.809 10.061 7.113 1.00 92.25 122 ALA A N 1
ATOM 920 C CA . ALA A 1 122 ? -13.020 10.624 7.710 1.00 92.25 122 ALA A CA 1
ATOM 921 C C . ALA A 1 122 ? -13.070 10.491 9.247 1.00 92.25 122 ALA A C 1
ATOM 923 O O . ALA A 1 122 ? -13.737 11.290 9.899 1.00 92.25 122 ALA A O 1
ATOM 924 N N . ALA A 1 123 ? -12.351 9.526 9.831 1.00 86.69 123 ALA A N 1
ATOM 925 C CA . ALA A 1 123 ? -12.252 9.315 11.278 1.00 86.69 123 ALA A CA 1
ATOM 926 C C . ALA A 1 123 ? -11.230 10.236 11.990 1.00 86.69 123 ALA A C 1
ATOM 928 O O . ALA A 1 123 ? -10.954 10.063 13.182 1.00 86.69 123 ALA A O 1
ATOM 929 N N . ALA A 1 124 ? -10.637 11.207 11.285 1.00 81.75 124 ALA A N 1
ATOM 930 C CA . ALA A 1 124 ? -9.683 12.154 11.859 1.00 81.75 124 ALA A CA 1
ATOM 931 C C . ALA A 1 124 ? -10.265 12.896 13.082 1.00 81.75 124 ALA A C 1
ATOM 933 O O . ALA A 1 124 ? -11.249 13.625 12.982 1.00 81.75 124 ALA A O 1
ATOM 934 N N . GLY A 1 125 ? -9.614 12.756 14.241 1.00 73.50 125 GLY A N 1
ATOM 935 C CA . GLY A 1 125 ? -10.005 13.455 15.471 1.00 73.50 125 GLY A CA 1
ATOM 936 C C . GLY A 1 125 ? -11.066 12.761 16.336 1.00 73.50 125 GLY A C 1
ATOM 937 O O . GLY A 1 125 ? -11.451 13.332 17.354 1.00 73.50 125 GLY A O 1
ATOM 938 N N . ASN A 1 126 ? -11.483 11.529 16.017 1.00 71.50 126 ASN A N 1
ATOM 939 C CA . ASN A 1 126 ? -12.502 10.774 16.774 1.00 71.50 126 ASN A CA 1
ATOM 940 C C . ASN A 1 126 ? -12.165 10.492 18.257 1.00 71.50 126 ASN A C 1
ATOM 942 O O . ASN A 1 126 ? -13.031 10.061 19.014 1.00 71.50 126 ASN A O 1
ATOM 946 N N . GLY A 1 127 ? -10.917 10.699 18.691 1.00 64.81 127 GLY A N 1
ATOM 947 C CA . GLY A 1 127 ? -10.487 10.525 20.087 1.00 64.81 127 GLY A CA 1
ATOM 948 C C . GLY A 1 127 ? -10.281 9.073 20.541 1.00 64.81 127 GLY A C 1
ATOM 949 O O . GLY A 1 127 ? -9.707 8.857 21.604 1.00 64.81 127 GLY A O 1
ATOM 950 N N . ASP A 1 128 ? -10.673 8.086 19.732 1.00 70.00 128 ASP A N 1
ATOM 951 C CA . ASP A 1 128 ? -10.464 6.649 19.983 1.00 70.00 128 ASP A CA 1
ATOM 952 C C . ASP A 1 128 ? -9.044 6.142 19.648 1.00 70.00 128 ASP A C 1
ATOM 954 O O . ASP A 1 128 ? -8.697 5.004 19.962 1.00 70.00 128 ASP A O 1
ATOM 958 N N . GLY A 1 129 ? -8.210 6.986 19.030 1.00 66.25 129 GLY A N 1
ATOM 959 C CA . GLY A 1 129 ? -6.842 6.656 18.620 1.00 66.25 129 GLY A CA 1
ATOM 960 C C . GLY A 1 129 ? -6.727 5.820 17.338 1.00 66.25 129 GLY A C 1
ATOM 961 O O . GLY A 1 129 ? -5.613 5.445 16.980 1.00 66.25 129 GLY A O 1
ATOM 962 N N . THR A 1 130 ? -7.837 5.538 16.648 1.00 73.12 130 THR A N 1
ATOM 963 C CA . THR A 1 130 ? -7.868 4.728 15.415 1.00 73.12 130 THR A CA 1
ATOM 964 C C . THR A 1 130 ? -7.970 5.549 14.132 1.00 73.12 130 THR A C 1
ATOM 966 O O . THR A 1 130 ? -7.588 5.058 13.076 1.00 73.12 130 THR A O 1
ATOM 969 N N . GLY A 1 131 ? -8.441 6.795 14.218 1.00 84.81 131 GLY A N 1
ATOM 970 C CA . GLY A 1 131 ? -8.563 7.696 13.072 1.00 84.81 131 GLY A CA 1
ATOM 971 C C . GLY A 1 131 ? -7.238 8.190 12.483 1.00 84.81 131 GLY A C 1
ATOM 972 O O . GLY A 1 131 ? -6.156 7.985 13.037 1.00 84.81 131 GLY A O 1
ATOM 973 N N . TYR A 1 132 ? -7.331 8.888 11.350 1.00 94.44 132 TYR A N 1
ATOM 974 C CA . TYR A 1 132 ? -6.177 9.440 10.641 1.00 94.44 132 TYR A CA 1
ATOM 975 C C . TYR A 1 132 ? -5.272 10.338 11.505 1.00 94.44 132 TYR A C 1
ATOM 977 O O . TYR A 1 132 ? -5.735 11.221 12.229 1.00 94.44 132 TYR A O 1
ATOM 985 N N . VAL A 1 133 ? -3.957 10.121 11.372 1.00 94.50 133 VAL A N 1
ATOM 986 C CA . VAL A 1 133 ? -2.891 10.868 12.053 1.00 94.50 133 VAL A CA 1
ATOM 987 C C . VAL A 1 133 ? -1.960 11.451 10.993 1.00 94.50 133 VAL A C 1
ATOM 989 O O . VAL A 1 133 ? -1.348 10.707 10.227 1.00 94.50 133 VAL A O 1
ATOM 992 N N . ALA A 1 134 ? -1.852 12.779 10.965 1.00 93.94 134 ALA A N 1
ATOM 993 C CA . ALA A 1 134 ? -1.007 13.514 10.027 1.00 93.94 134 ALA A CA 1
ATOM 994 C C . ALA A 1 134 ? 0.484 13.482 10.416 1.00 93.94 134 ALA A C 1
ATOM 996 O O . ALA A 1 134 ? 0.826 13.276 11.582 1.00 93.94 134 ALA A O 1
ATOM 997 N N . ASP A 1 135 ? 1.366 13.780 9.456 1.00 93.19 135 ASP A N 1
ATOM 998 C CA . ASP A 1 135 ? 2.834 13.717 9.594 1.00 93.19 135 ASP A CA 1
ATOM 999 C C . ASP A 1 135 ? 3.397 14.399 10.848 1.00 93.19 135 ASP A C 1
ATOM 1001 O O . ASP A 1 135 ? 4.282 13.855 11.506 1.00 93.19 135 ASP A O 1
ATOM 1005 N N . ALA A 1 136 ? 2.851 15.555 11.239 1.00 92.81 136 ALA A N 1
ATOM 1006 C CA . ALA A 1 136 ? 3.293 16.302 12.422 1.00 92.81 136 ALA A CA 1
ATOM 1007 C C . ALA A 1 136 ? 3.102 15.549 13.760 1.00 92.81 136 ALA A C 1
ATOM 1009 O O . ALA A 1 136 ? 3.668 15.947 14.777 1.00 92.81 136 ALA A O 1
ATOM 1010 N N . GLN A 1 137 ? 2.292 14.488 13.768 1.00 91.19 137 GLN A N 1
ATOM 1011 C CA . GLN A 1 137 ? 1.975 13.640 14.923 1.00 91.19 137 GLN A CA 1
ATOM 1012 C C . GLN A 1 137 ? 2.287 12.155 14.649 1.00 91.19 137 GLN A C 1
ATOM 1014 O O . GLN A 1 137 ? 1.922 11.278 15.437 1.00 91.19 137 GLN A O 1
ATOM 1019 N N . LEU A 1 138 ? 2.940 11.851 13.523 1.00 93.88 138 LEU A N 1
ATOM 1020 C CA . LEU A 1 138 ? 3.184 10.486 13.078 1.00 93.88 138 LEU A CA 1
ATOM 1021 C C . LEU A 1 138 ? 4.209 9.782 13.975 1.00 93.88 138 LEU A C 1
ATOM 1023 O O . LEU A 1 138 ? 5.238 10.336 14.360 1.00 93.88 138 LEU A O 1
ATOM 1027 N N . SER A 1 139 ? 3.931 8.524 14.301 1.00 94.75 139 SER A N 1
ATOM 1028 C CA . SER A 1 139 ? 4.802 7.674 15.105 1.00 94.75 139 SER A CA 1
ATOM 1029 C C . SER A 1 139 ? 4.680 6.225 14.648 1.00 94.75 139 SER A C 1
ATOM 1031 O O . SER A 1 139 ? 3.681 5.839 14.043 1.00 94.75 139 SER A O 1
ATOM 1033 N N . VAL A 1 140 ? 5.657 5.385 14.998 1.00 95.88 140 VAL A N 1
ATOM 1034 C CA . VAL A 1 140 ? 5.561 3.933 14.755 1.00 95.88 140 VAL A CA 1
ATOM 1035 C C . VAL A 1 140 ? 4.295 3.353 15.404 1.00 95.88 140 VAL A C 1
ATOM 1037 O O . VAL A 1 140 ? 3.640 2.503 14.811 1.00 95.88 140 VAL A O 1
ATOM 1040 N N . GLY A 1 141 ? 3.903 3.856 16.581 1.00 94.00 141 GLY A N 1
ATOM 1041 C CA . GLY A 1 141 ? 2.681 3.435 17.267 1.00 94.00 141 GLY A CA 1
ATOM 1042 C C . GLY A 1 141 ? 1.403 3.756 16.487 1.00 94.00 141 GLY A C 1
ATOM 1043 O O . GLY A 1 141 ? 0.550 2.884 16.359 1.00 94.00 141 GLY A O 1
ATOM 1044 N N . SER A 1 142 ? 1.278 4.962 15.918 1.00 93.25 142 SER A N 1
ATOM 1045 C CA . SER A 1 142 ? 0.097 5.331 15.120 1.00 93.25 142 SER A CA 1
ATOM 1046 C C . SER A 1 142 ? 0.061 4.643 13.753 1.00 93.25 142 SER A C 1
ATOM 1048 O O . SER A 1 142 ? -1.019 4.287 13.290 1.00 93.25 142 SER A O 1
ATOM 1050 N N . VAL A 1 143 ? 1.219 4.374 13.139 1.00 95.38 143 VAL A N 1
ATOM 1051 C CA . VAL A 1 143 ? 1.317 3.549 11.920 1.00 95.38 143 VAL A CA 1
ATOM 1052 C 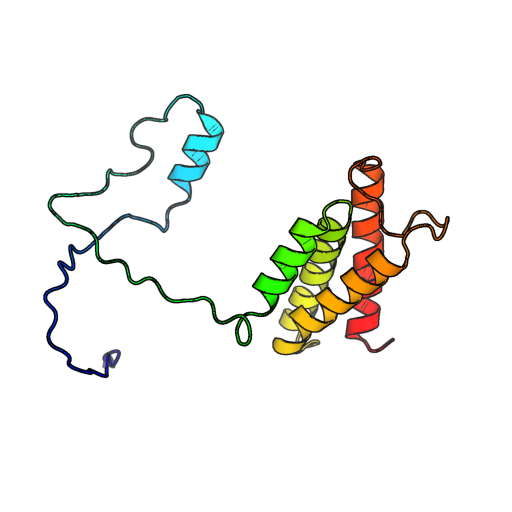C . VAL A 1 143 ? 0.835 2.119 12.181 1.00 95.38 143 VAL A C 1
ATOM 1054 O O . VAL A 1 143 ? -0.004 1.621 11.435 1.00 95.38 143 VAL A O 1
ATOM 1057 N N . LEU A 1 144 ? 1.308 1.478 13.257 1.00 95.25 144 LEU A N 1
ATOM 1058 C CA . LEU A 1 144 ? 0.886 0.122 13.631 1.00 95.25 144 LEU A CA 1
ATOM 1059 C C . LEU A 1 144 ? -0.588 0.061 14.062 1.00 95.25 144 LEU A C 1
ATOM 1061 O O . LEU A 1 144 ? -1.272 -0.904 13.744 1.00 95.25 144 LEU A O 1
ATOM 1065 N N . ALA A 1 145 ? -1.102 1.085 14.749 1.00 93.62 145 ALA A N 1
ATOM 1066 C CA . ALA A 1 145 ? -2.518 1.151 15.114 1.00 93.62 145 ALA A CA 1
ATOM 1067 C C . ALA A 1 145 ? -3.430 1.260 13.878 1.00 93.62 145 ALA A C 1
ATOM 1069 O O . ALA A 1 145 ? -4.442 0.566 13.802 1.00 93.62 145 ALA A O 1
ATOM 1070 N N . ALA A 1 146 ? -3.052 2.084 12.895 1.00 95.12 146 ALA A N 1
ATOM 1071 C CA . ALA A 1 146 ? -3.797 2.238 11.648 1.00 95.12 146 ALA A CA 1
ATOM 1072 C C . ALA A 1 146 ? -3.750 0.964 10.779 1.00 95.12 146 ALA A C 1
ATOM 1074 O O . ALA A 1 146 ? -4.773 0.545 10.244 1.00 95.12 146 ALA A O 1
ATOM 1075 N N . GLU A 1 147 ? -2.589 0.307 10.693 1.00 96.06 147 GLU A N 1
ATOM 1076 C CA . GLU A 1 147 ? -2.410 -1.000 10.039 1.00 96.06 147 GLU A CA 1
ATOM 1077 C C . GLU A 1 147 ? -3.314 -2.075 10.672 1.00 96.06 147 GLU A C 1
ATOM 1079 O O . GLU A 1 147 ? -4.105 -2.717 9.973 1.00 96.06 147 GLU A O 1
ATOM 1084 N N . ALA A 1 148 ? -3.291 -2.192 12.003 1.00 95.50 148 ALA A N 1
ATOM 1085 C CA . ALA A 1 148 ? -4.086 -3.165 12.745 1.00 95.50 148 ALA A CA 1
ATOM 1086 C C . ALA A 1 148 ? -5.601 -2.887 12.688 1.00 95.50 148 ALA A C 1
ATOM 1088 O O . ALA A 1 148 ? -6.399 -3.824 12.744 1.00 95.50 148 ALA A O 1
ATOM 1089 N N . TRP A 1 149 ? -6.012 -1.621 12.559 1.00 95.62 149 TRP A N 1
ATOM 1090 C CA . TRP A 1 149 ? -7.406 -1.220 12.334 1.00 95.62 149 TRP A CA 1
ATOM 1091 C C . TRP A 1 149 ? -7.880 -1.531 10.903 1.00 95.62 149 TRP A C 1
ATOM 1093 O O . TRP A 1 149 ? -9.013 -1.980 10.703 1.00 95.62 149 TRP A O 1
ATOM 1103 N N . ALA A 1 150 ? -7.010 -1.341 9.908 1.00 97.00 150 ALA A N 1
ATOM 1104 C CA . ALA A 1 150 ? -7.358 -1.475 8.496 1.00 97.00 150 ALA A CA 1
ATOM 1105 C C . ALA A 1 150 ? -7.712 -2.914 8.103 1.00 97.00 150 ALA A C 1
ATOM 1107 O O . ALA A 1 150 ? -8.646 -3.119 7.329 1.00 97.00 150 ALA A O 1
ATOM 1108 N N . ARG A 1 151 ? -7.033 -3.922 8.669 1.00 97.25 151 ARG A N 1
ATOM 1109 C CA . ARG A 1 151 ? -7.304 -5.340 8.364 1.00 97.25 151 ARG A CA 1
ATOM 1110 C C . ARG A 1 151 ? -8.747 -5.779 8.664 1.00 97.25 151 ARG A C 1
ATOM 1112 O O . ARG A 1 151 ? -9.418 -6.267 7.749 1.00 97.25 151 ARG A O 1
ATOM 1119 N N . PRO A 1 152 ? -9.289 -5.610 9.889 1.00 96.50 152 PRO A N 1
ATOM 1120 C CA . PRO A 1 152 ? -10.686 -5.933 10.164 1.00 96.50 152 PRO A CA 1
ATOM 1121 C C . PRO A 1 152 ? -11.664 -4.984 9.456 1.00 96.50 152 PRO A C 1
ATOM 1123 O O . PRO A 1 152 ? -12.789 -5.399 9.191 1.00 96.50 152 PRO A O 1
ATOM 1126 N N . ALA A 1 153 ? -11.275 -3.743 9.130 1.00 95.88 153 ALA A N 1
ATOM 1127 C CA . ALA A 1 153 ? -12.110 -2.838 8.334 1.00 95.88 153 ALA A CA 1
ATOM 1128 C C . ALA A 1 153 ? -12.288 -3.336 6.888 1.00 95.88 153 ALA A C 1
ATOM 1130 O O . ALA A 1 153 ? -13.423 -3.471 6.431 1.00 95.88 153 ALA A O 1
ATOM 1131 N N . ALA A 1 154 ? -11.196 -3.710 6.215 1.00 97.56 154 ALA A N 1
ATOM 1132 C CA . ALA A 1 154 ? -11.229 -4.322 4.888 1.00 97.56 154 ALA A CA 1
ATOM 1133 C C . ALA A 1 154 ? -12.034 -5.630 4.890 1.00 97.56 154 ALA A C 1
ATOM 1135 O O . ALA A 1 154 ? -12.900 -5.824 4.042 1.00 97.56 154 ALA A O 1
ATOM 1136 N N . ASN A 1 155 ? -11.825 -6.498 5.887 1.00 97.62 155 ASN A N 1
ATOM 1137 C CA . ASN A 1 155 ? -12.558 -7.762 6.000 1.00 97.62 155 ASN A CA 1
ATOM 1138 C C . ASN A 1 155 ? -14.080 -7.591 6.155 1.00 97.62 155 ASN A C 1
ATOM 1140 O O . ASN A 1 155 ? -14.816 -8.438 5.653 1.00 97.62 155 ASN A O 1
ATOM 1144 N N . ARG A 1 156 ? -14.564 -6.521 6.806 1.00 96.62 156 ARG A N 1
ATOM 1145 C CA . ARG A 1 156 ? -16.006 -6.206 6.849 1.00 96.62 156 ARG A CA 1
ATOM 1146 C C . ARG A 1 156 ? -16.532 -5.818 5.469 1.00 96.62 156 ARG A C 1
ATOM 1148 O O . ARG A 1 156 ? -17.469 -6.439 4.979 1.00 96.62 156 ARG A O 1
ATOM 1155 N N . MET A 1 157 ? -15.850 -4.897 4.785 1.00 95.56 157 MET A N 1
ATOM 1156 C CA . MET A 1 157 ? -16.235 -4.463 3.435 1.00 95.56 157 MET A CA 1
ATOM 1157 C C . MET A 1 157 ? -16.218 -5.612 2.412 1.00 95.56 157 MET A C 1
ATOM 1159 O O . MET A 1 157 ? -17.140 -5.720 1.609 1.00 95.56 157 MET A O 1
ATOM 1163 N N . ILE A 1 158 ? -15.236 -6.520 2.484 1.00 96.25 158 ILE A N 1
ATOM 1164 C CA . ILE A 1 158 ? -15.159 -7.734 1.644 1.00 96.25 158 ILE A CA 1
ATOM 1165 C C . ILE A 1 158 ? -16.380 -8.651 1.853 1.00 96.25 158 ILE A C 1
ATOM 1167 O O . ILE A 1 158 ? -16.812 -9.326 0.922 1.00 96.25 158 ILE A O 1
ATOM 1171 N N . ARG A 1 159 ? -16.957 -8.674 3.061 1.00 94.44 159 ARG A N 1
ATOM 1172 C CA . ARG A 1 159 ? -18.154 -9.466 3.400 1.00 94.44 159 ARG A CA 1
ATOM 1173 C C . ARG A 1 159 ? -19.474 -8.725 3.166 1.00 94.44 159 ARG A C 1
ATOM 1175 O O . ARG A 1 159 ? -20.523 -9.363 3.207 1.00 94.44 159 ARG A O 1
ATOM 1182 N N . GLY A 1 160 ? -19.428 -7.415 2.919 1.00 88.12 160 GLY A N 1
ATOM 1183 C CA . GLY A 1 160 ? -20.609 -6.550 2.846 1.00 88.12 160 GLY A CA 1
ATOM 1184 C C . GLY A 1 160 ? -21.226 -6.212 4.211 1.00 88.12 160 GLY A C 1
ATOM 1185 O O . GLY A 1 160 ? -22.442 -6.036 4.281 1.00 88.12 160 GLY A O 1
ATOM 1186 N N . GLU A 1 161 ? -20.407 -6.168 5.272 1.00 77.25 161 GLU A N 1
ATOM 1187 C CA . GLU A 1 161 ? -20.773 -5.797 6.658 1.00 77.25 161 GLU A CA 1
ATOM 1188 C C . GLU A 1 161 ? -20.595 -4.292 6.948 1.00 77.25 161 GLU A C 1
ATOM 1190 O O . GLU A 1 161 ? -19.531 -3.739 6.576 1.00 77.25 161 GLU A O 1
#

Secondary structure (DSSP, 8-state):
-PPPP----------------B---TT-THHHHHHHHHTTS--TTSSPPP-SSSB---------TTT-HHHHHHHHHHHH-TTHHHHHHHHHHHHHHHHHTTSS-HHHHHHHHHHHHHHHHHTTT-SSS-S---GGG--HHHHHHHHHHHHHHHHHHHHT-